Protein AF-A0A8J7ACT2-F1 (afdb_monomer)

Sequence (99 aa):
MAIDGETQEQTFEPHSQLAAEFTYFSNCILQGEDLKPSGVEGLNDIRIIQALHQSVQQIKPIALDQMDHSRHPGPELITVQPPSPKTPKPVHAASPGDS

Radius of gyration: 21.61 Å; Cα contacts (8 Å, |Δi|>4): 49; chains: 1; bounding box: 41×40×62 Å

Secondary structure (DSSP, 8-state):
-EETTEE---------HHHHHHHHHHHHHHHTPPPSS-HHHHHHHHHHHHHHHHHHHHTS--PPPPP----PPPGGG-----SSPPPPPPSSPPPTT--

pLDDT: mean 81.83, std 12.84, range [45.0, 98.5]

Structure (mmCIF, N/CA/C/O backbone):
data_AF-A0A8J7ACT2-F1
#
_entry.id   AF-A0A8J7ACT2-F1
#
loop_
_atom_site.group_PDB
_atom_site.id
_atom_site.type_symbol
_atom_site.label_atom_id
_atom_site.label_alt_id
_atom_site.label_comp_id
_atom_site.label_asym_id
_atom_site.label_entity_id
_atom_site.label_seq_id
_atom_site.pdbx_PDB_ins_code
_atom_site.Cartn_x
_atom_site.Cartn_y
_atom_site.Cartn_z
_atom_site.occupancy
_atom_site.B_iso_or_equiv
_atom_site.auth_seq_id
_atom_site.auth_comp_id
_atom_site.auth_asym_id
_atom_site.auth_atom_id
_atom_site.pdbx_PDB_model_num
ATOM 1 N N . MET A 1 1 ? 11.349 10.732 17.113 1.00 45.00 1 MET A N 1
ATOM 2 C CA . MET A 1 1 ? 10.690 10.002 18.225 1.00 45.00 1 MET A CA 1
ATOM 3 C C . MET A 1 1 ? 11.476 10.331 19.483 1.00 45.00 1 MET A C 1
ATOM 5 O O . MET A 1 1 ? 12.690 10.200 19.435 1.00 45.00 1 MET A O 1
ATOM 9 N N . ALA A 1 2 ? 10.842 10.842 20.542 1.00 54.03 2 ALA A N 1
ATOM 10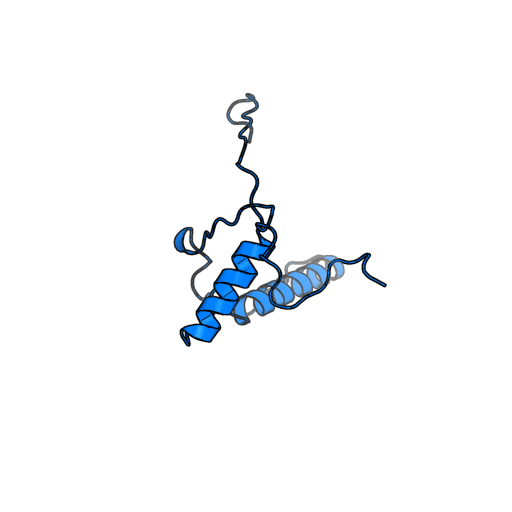 C CA . ALA A 1 2 ? 11.558 11.140 21.781 1.00 54.03 2 ALA A CA 1
ATOM 11 C C . ALA A 1 2 ? 11.661 9.864 22.621 1.00 54.03 2 ALA A C 1
ATOM 13 O O . ALA A 1 2 ? 10.645 9.303 23.030 1.00 54.03 2 ALA A O 1
ATOM 14 N N . ILE A 1 3 ? 12.884 9.398 22.842 1.00 58.44 3 ILE A N 1
ATOM 15 C CA . ILE A 1 3 ? 13.211 8.426 23.883 1.00 58.44 3 ILE A CA 1
ATOM 16 C C . ILE A 1 3 ? 13.880 9.213 25.009 1.00 58.44 3 ILE A C 1
ATOM 18 O O . ILE A 1 3 ? 14.833 9.940 24.760 1.00 58.44 3 ILE A O 1
ATOM 22 N N . ASP A 1 4 ? 13.334 9.112 26.220 1.00 66.56 4 ASP A N 1
ATOM 23 C CA . ASP A 1 4 ? 13.858 9.760 27.436 1.00 66.56 4 ASP A CA 1
ATOM 24 C C . ASP A 1 4 ? 13.846 11.308 27.457 1.00 66.56 4 ASP A C 1
ATOM 26 O O . ASP A 1 4 ? 14.630 11.947 28.147 1.00 66.56 4 ASP A O 1
ATOM 30 N N . GLY A 1 5 ? 12.937 11.941 26.705 1.00 72.00 5 GLY A N 1
ATOM 31 C CA . GLY A 1 5 ? 12.787 13.408 26.688 1.00 72.00 5 GLY A CA 1
ATOM 32 C C . GLY A 1 5 ? 13.747 14.148 25.749 1.00 72.00 5 GLY A C 1
ATOM 33 O O . GLY A 1 5 ? 13.591 15.351 25.548 1.00 72.00 5 GLY A O 1
ATOM 34 N N . GLU A 1 6 ? 14.669 13.433 25.105 1.00 73.75 6 GLU A N 1
ATOM 35 C CA . GLU A 1 6 ? 15.577 13.965 24.089 1.00 73.75 6 GLU A CA 1
ATOM 36 C C . GLU A 1 6 ? 14.947 13.866 22.690 1.00 73.75 6 GLU A C 1
ATOM 38 O O . GLU A 1 6 ? 14.393 12.832 22.294 1.00 73.75 6 GLU A O 1
ATOM 43 N N . THR A 1 7 ? 15.020 14.951 21.913 1.00 79.81 7 THR A N 1
ATOM 44 C CA . THR A 1 7 ? 14.525 14.963 20.529 1.00 79.81 7 THR A CA 1
ATOM 45 C C . THR A 1 7 ? 15.577 14.348 19.616 1.00 79.81 7 THR A C 1
ATOM 47 O O . THR A 1 7 ? 16.626 14.940 19.386 1.00 79.81 7 THR A O 1
ATOM 50 N N . GLN A 1 8 ? 15.292 13.166 19.065 1.00 79.00 8 GLN A N 1
ATOM 51 C CA . GLN A 1 8 ? 16.078 12.620 17.961 1.00 79.00 8 GLN A CA 1
ATOM 52 C C . GLN A 1 8 ? 15.53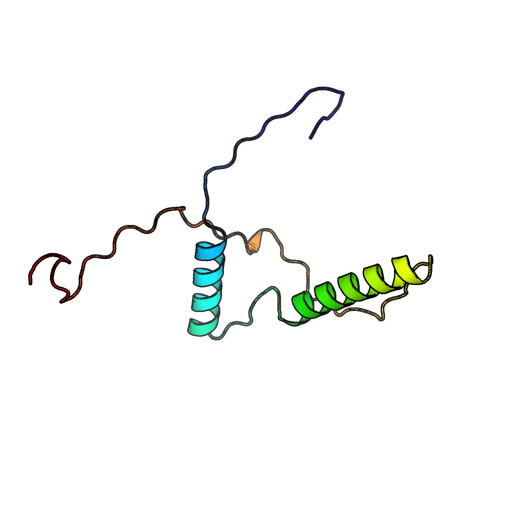9 13.116 16.623 1.00 79.00 8 GLN A C 1
ATOM 54 O O . GLN A 1 8 ? 14.396 12.814 16.256 1.00 79.00 8 GLN A O 1
ATOM 59 N N . GLU A 1 9 ? 16.391 13.832 15.897 1.00 82.69 9 GLU A N 1
ATOM 60 C CA . GLU A 1 9 ? 16.204 14.160 14.490 1.00 82.69 9 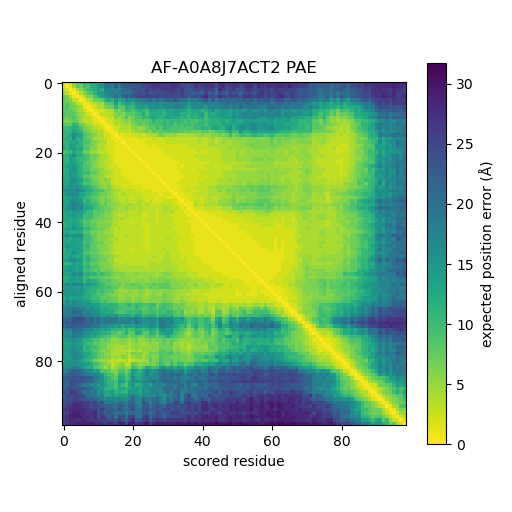GLU A CA 1
ATOM 61 C C . GLU A 1 9 ? 16.948 13.143 13.621 1.00 82.69 9 GLU A C 1
ATOM 63 O O . GLU A 1 9 ? 18.102 12.798 13.878 1.00 82.69 9 GLU A O 1
ATOM 68 N N . GLN A 1 10 ? 16.271 12.656 12.585 1.00 83.31 10 GLN A N 1
ATOM 69 C CA . GLN A 1 10 ? 16.851 11.789 11.570 1.00 83.31 10 GLN A CA 1
ATOM 70 C C . GLN A 1 10 ? 16.492 12.352 10.201 1.00 83.31 10 GLN A C 1
ATOM 72 O O . GLN A 1 10 ? 15.320 12.595 9.912 1.00 83.31 10 GLN A O 1
ATOM 77 N N . THR A 1 11 ? 17.506 12.543 9.364 1.00 79.62 11 THR A N 1
ATOM 78 C CA . THR A 1 11 ? 17.342 13.011 7.987 1.00 79.62 11 THR A CA 1
ATOM 79 C C . THR A 1 11 ? 17.420 11.823 7.040 1.00 79.62 11 THR A C 1
ATOM 81 O O . THR A 1 11 ? 18.276 10.952 7.200 1.00 79.62 11 THR A O 1
ATOM 84 N N . PHE A 1 12 ? 16.534 11.797 6.049 1.00 78.75 12 PHE A N 1
ATOM 85 C CA . PHE A 1 12 ? 16.516 10.795 4.989 1.00 78.75 12 PHE A CA 1
ATOM 86 C C . PHE A 1 12 ? 16.836 11.457 3.653 1.00 78.75 12 PHE A C 1
ATOM 88 O O . PHE A 1 12 ? 16.436 12.598 3.410 1.00 78.75 12 PHE A O 1
ATOM 95 N N . GLU A 1 13 ? 17.543 10.735 2.788 1.00 79.44 13 GLU A N 1
ATOM 96 C CA . GLU A 1 13 ? 17.796 11.195 1.425 1.00 79.44 13 GLU A CA 1
ATOM 97 C C . GLU A 1 13 ? 16.474 11.361 0.660 1.00 7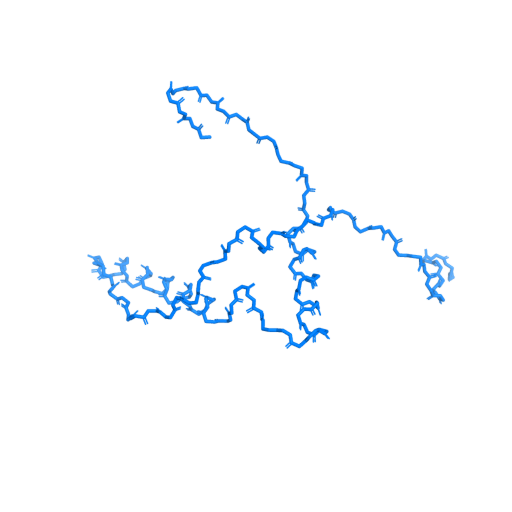9.44 13 GLU A C 1
ATOM 99 O O . GLU A 1 13 ? 15.571 10.527 0.796 1.00 79.44 13 GLU A O 1
ATOM 104 N N . PRO A 1 14 ? 16.336 12.410 -0.168 1.00 78.56 14 PRO A N 1
ATOM 105 C CA . PRO A 1 14 ? 15.121 12.629 -0.931 1.00 78.56 14 PRO A CA 1
ATOM 106 C C . PRO A 1 14 ? 14.931 11.506 -1.958 1.00 78.56 14 PRO A C 1
ATOM 108 O O . PRO A 1 14 ? 15.803 11.240 -2.784 1.00 78.56 14 PRO A O 1
ATOM 111 N N . HIS A 1 15 ? 13.761 10.873 -1.929 1.00 82.25 15 HIS A N 1
ATOM 112 C CA . HIS A 1 15 ? 13.384 9.778 -2.821 1.00 82.25 15 HIS A CA 1
ATOM 113 C C . HIS A 1 15 ? 11.992 10.011 -3.423 1.00 82.25 15 HIS A C 1
ATOM 115 O O . HIS A 1 15 ? 11.092 10.540 -2.767 1.00 82.25 15 HIS A O 1
ATOM 121 N N . SER A 1 16 ? 11.779 9.579 -4.666 1.00 85.69 16 SER A N 1
ATOM 122 C CA . SER A 1 16 ? 10.453 9.579 -5.290 1.00 85.69 16 SER A CA 1
ATOM 123 C C . SER A 1 16 ? 9.751 8.248 -5.047 1.00 85.69 16 SER A C 1
ATOM 125 O O . SER A 1 16 ? 10.065 7.246 -5.688 1.00 85.69 16 SER A O 1
ATOM 127 N N . GLN A 1 17 ? 8.771 8.254 -4.142 1.00 83.69 17 GLN A N 1
ATOM 128 C CA . GLN A 1 17 ? 7.937 7.079 -3.873 1.00 83.69 17 GLN A CA 1
ATOM 129 C C . GLN A 1 17 ? 7.129 6.686 -5.118 1.00 83.69 17 GLN A C 1
ATOM 131 O O . GLN A 1 17 ? 7.130 5.528 -5.505 1.00 83.69 17 GLN A O 1
ATOM 136 N N . LEU A 1 18 ? 6.540 7.653 -5.832 1.00 87.75 18 LEU A N 1
ATOM 137 C CA . LEU A 1 18 ? 5.758 7.363 -7.041 1.00 87.75 18 LEU A CA 1
ATOM 138 C C . LEU A 1 18 ? 6.605 6.773 -8.174 1.00 87.75 18 LEU A C 1
ATOM 140 O O . LEU A 1 18 ? 6.175 5.834 -8.836 1.00 87.75 18 LEU A O 1
ATOM 144 N N . ALA A 1 19 ? 7.814 7.297 -8.407 1.00 87.38 19 ALA A N 1
ATOM 145 C CA . ALA A 1 19 ? 8.685 6.746 -9.445 1.00 87.38 19 ALA A CA 1
ATOM 146 C C . ALA A 1 19 ? 9.142 5.322 -9.100 1.00 87.38 19 ALA A C 1
ATOM 148 O O . ALA A 1 19 ? 9.246 4.482 -9.997 1.00 87.38 19 ALA A O 1
ATOM 149 N N . ALA A 1 20 ? 9.404 5.049 -7.817 1.00 87.25 20 ALA A N 1
ATOM 150 C CA . ALA A 1 20 ? 9.723 3.712 -7.330 1.00 87.25 20 ALA A CA 1
ATOM 151 C C . ALA A 1 20 ? 8.560 2.741 -7.580 1.00 87.25 20 ALA A C 1
ATOM 153 O O . ALA A 1 20 ? 8.769 1.721 -8.237 1.00 87.25 20 ALA A O 1
ATOM 154 N N . GLU A 1 21 ? 7.342 3.115 -7.182 1.00 88.38 21 GLU A N 1
ATOM 155 C CA . GLU A 1 21 ? 6.129 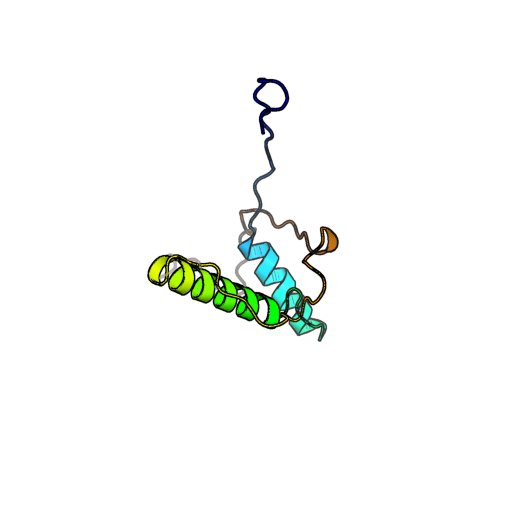2.313 -7.389 1.00 88.38 21 GLU A CA 1
ATOM 156 C C . GLU A 1 21 ? 5.847 2.055 -8.875 1.00 88.38 21 GLU A C 1
ATOM 158 O O . GLU A 1 21 ? 5.617 0.917 -9.277 1.00 88.38 21 GLU A O 1
ATOM 163 N N . PHE A 1 22 ? 5.937 3.073 -9.739 1.00 90.44 22 PHE A N 1
ATOM 164 C CA . PHE A 1 22 ? 5.706 2.888 -11.177 1.00 90.44 22 PHE A CA 1
ATOM 165 C C . PHE A 1 22 ? 6.750 1.992 -11.837 1.00 90.44 22 PHE A C 1
ATOM 167 O O . PHE A 1 22 ? 6.413 1.206 -12.725 1.00 90.44 22 PHE A O 1
ATOM 174 N N . THR A 1 23 ? 8.010 2.097 -11.413 1.00 90.12 23 THR A N 1
ATOM 175 C CA . THR A 1 23 ? 9.081 1.232 -11.920 1.00 90.12 23 THR A CA 1
ATOM 176 C C . THR A 1 23 ? 8.836 -0.213 -11.503 1.00 90.12 23 THR A C 1
ATOM 178 O O . THR A 1 23 ? 8.873 -1.104 -12.349 1.00 90.12 23 THR A O 1
ATOM 181 N N . TYR A 1 24 ? 8.548 -0.439 -10.219 1.00 88.81 24 TYR A N 1
ATOM 182 C CA . TYR A 1 24 ? 8.241 -1.762 -9.684 1.00 88.81 24 TYR A CA 1
ATOM 183 C C . TYR A 1 24 ? 7.033 -2.383 -10.394 1.00 88.81 24 TYR A C 1
ATOM 185 O O . TYR A 1 24 ? 7.141 -3.472 -10.954 1.00 88.81 24 TYR A O 1
ATOM 193 N N . PHE A 1 25 ? 5.933 -1.635 -10.496 1.00 91.00 25 PHE A N 1
ATOM 194 C CA . PHE A 1 25 ? 4.723 -2.068 -11.189 1.00 91.00 25 PHE A CA 1
ATOM 195 C C . PHE A 1 25 ? 4.984 -2.453 -12.647 1.00 91.00 25 PHE A C 1
ATOM 197 O O . PHE A 1 25 ? 4.549 -3.508 -13.111 1.00 91.00 25 PHE A O 1
ATOM 204 N N . SER A 1 26 ? 5.742 -1.623 -13.366 1.00 94.00 26 SER A N 1
ATOM 205 C CA . SER A 1 26 ? 6.094 -1.892 -14.761 1.00 94.00 26 SER A CA 1
ATOM 206 C C . SER A 1 26 ? 6.953 -3.152 -14.897 1.00 94.00 26 SER A C 1
ATOM 208 O O . SER A 1 26 ? 6.737 -3.944 -15.812 1.00 94.00 26 SER A O 1
ATOM 210 N N . ASN A 1 27 ? 7.898 -3.373 -13.979 1.00 92.88 27 ASN A N 1
ATOM 211 C CA . ASN A 1 27 ? 8.740 -4.568 -13.975 1.00 92.88 27 ASN A CA 1
ATOM 212 C C . ASN A 1 27 ? 7.928 -5.841 -13.719 1.00 92.88 27 ASN A C 1
ATOM 214 O O . ASN A 1 27 ? 8.131 -6.816 -14.438 1.00 92.88 27 ASN A O 1
ATOM 218 N N . CYS A 1 28 ? 6.979 -5.824 -12.776 1.00 92.56 28 CYS A N 1
ATOM 219 C CA . CYS A 1 28 ? 6.087 -6.962 -12.539 1.00 92.56 28 CYS A CA 1
ATOM 220 C C . CYS A 1 28 ? 5.300 -7.330 -13.803 1.00 92.56 28 CYS A C 1
ATOM 222 O O . CYS A 1 28 ? 5.245 -8.502 -14.167 1.00 92.56 28 CYS A O 1
ATOM 224 N N . ILE A 1 29 ? 4.782 -6.339 -14.543 1.00 94.44 29 ILE A N 1
ATOM 225 C CA . ILE A 1 29 ? 4.112 -6.582 -15.834 1.00 94.44 29 ILE A CA 1
ATOM 226 C C . ILE A 1 29 ? 5.065 -7.240 -16.838 1.00 94.44 29 ILE A C 1
ATOM 228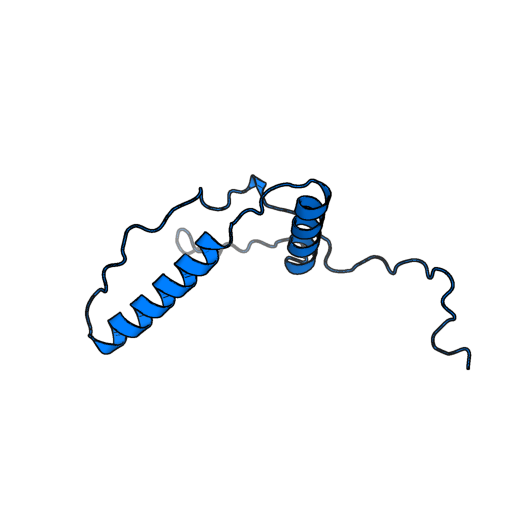 O O . ILE A 1 29 ? 4.697 -8.218 -17.486 1.00 94.44 29 ILE A O 1
ATOM 232 N N . LEU A 1 30 ? 6.281 -6.707 -16.982 1.00 96.62 30 LEU A N 1
ATOM 233 C CA . LEU A 1 30 ? 7.262 -7.211 -17.948 1.00 96.62 30 LEU A CA 1
ATOM 234 C C . LEU A 1 30 ? 7.741 -8.630 -17.622 1.00 96.62 30 LEU A C 1
ATOM 236 O O . LEU A 1 30 ? 8.038 -9.396 -18.536 1.00 96.62 30 LEU A O 1
ATOM 240 N N . GLN A 1 31 ? 7.831 -8.969 -16.337 1.00 95.38 31 GLN A N 1
ATOM 241 C CA . GLN A 1 31 ? 8.302 -10.268 -15.857 1.00 95.38 31 GLN A CA 1
ATOM 242 C C . GLN A 1 31 ? 7.164 -11.278 -15.653 1.00 95.38 31 GLN A C 1
ATOM 244 O O . GLN A 1 31 ? 7.433 -12.458 -15.438 1.00 95.38 31 GLN A O 1
ATOM 249 N N . GLY A 1 32 ? 5.904 -10.844 -15.770 1.00 94.88 32 GLY A N 1
ATOM 250 C CA . GLY A 1 32 ? 4.738 -11.684 -15.498 1.00 94.88 32 GLY A CA 1
ATOM 251 C C . GLY A 1 32 ? 4.635 -12.085 -14.025 1.00 94.88 32 GLY A C 1
ATOM 252 O O . GLY A 1 32 ? 4.172 -13.182 -13.723 1.00 94.88 32 GLY A O 1
ATOM 253 N N . GLU A 1 33 ? 5.109 -11.226 -13.123 1.00 91.81 33 GLU A N 1
ATOM 254 C CA . GLU A 1 33 ? 5.080 -11.448 -11.679 1.00 91.81 33 GLU A CA 1
ATOM 255 C C . GLU A 1 33 ? 3.845 -10.804 -11.041 1.00 91.81 33 GLU A C 1
ATOM 257 O O . GLU A 1 33 ? 3.382 -9.742 -11.465 1.00 91.81 33 GLU A O 1
ATOM 262 N N . ASP A 1 34 ? 3.339 -11.425 -9.974 1.00 88.94 34 ASP A N 1
ATOM 263 C CA . ASP A 1 34 ? 2.258 -10.855 -9.176 1.00 88.94 34 ASP A CA 1
ATOM 264 C C . ASP A 1 34 ? 2.732 -9.628 -8.389 1.00 88.94 34 ASP A C 1
ATOM 266 O O . ASP A 1 34 ? 3.776 -9.640 -7.728 1.00 88.94 34 ASP A O 1
ATOM 270 N N . LEU A 1 35 ? 1.902 -8.586 -8.395 1.00 87.00 35 LEU A N 1
ATOM 271 C CA . LEU A 1 35 ? 2.120 -7.380 -7.606 1.00 87.00 35 LEU A CA 1
ATOM 272 C C . LEU A 1 35 ? 2.003 -7.649 -6.109 1.00 87.00 35 LEU A C 1
ATOM 274 O O . LEU A 1 35 ? 1.065 -8.306 -5.642 1.00 87.00 35 LEU A O 1
ATOM 278 N N . LYS A 1 36 ? 2.930 -7.061 -5.352 1.00 86.19 36 LYS A N 1
ATOM 279 C CA . LYS A 1 36 ? 2.874 -7.005 -3.893 1.00 86.19 36 LYS A CA 1
ATOM 280 C C . LYS A 1 36 ? 2.997 -5.553 -3.415 1.00 86.19 36 LYS A C 1
ATOM 282 O O . LYS A 1 36 ? 3.956 -4.894 -3.800 1.00 86.19 36 LYS A O 1
ATOM 287 N N . PRO A 1 37 ? 2.091 -5.071 -2.548 1.00 84.12 37 PRO A N 1
ATOM 288 C CA . PRO A 1 37 ? 0.882 -5.753 -2.083 1.00 84.12 37 PRO A CA 1
ATOM 289 C C . PRO A 1 37 ? -0.125 -6.001 -3.219 1.00 84.12 37 PRO A C 1
ATOM 291 O O . PRO A 1 37 ? -0.120 -5.322 -4.244 1.00 84.12 37 PRO A O 1
ATOM 294 N N . SER A 1 38 ? -0.976 -7.013 -3.040 1.00 86.31 38 SER A N 1
ATOM 295 C CA . SER A 1 38 ? -2.028 -7.330 -4.009 1.00 86.31 38 SER A CA 1
ATOM 296 C C . SER A 1 38 ? -3.219 -6.374 -3.864 1.00 86.31 38 SER A C 1
ATOM 298 O O . SER A 1 38 ? -3.353 -5.665 -2.865 1.00 86.31 38 SER A O 1
ATOM 300 N N . GLY A 1 39 ? -4.154 -6.409 -4.817 1.00 86.94 39 GLY A N 1
ATOM 301 C CA . GLY A 1 39 ? -5.400 -5.638 -4.717 1.00 86.94 39 GLY A CA 1
ATOM 302 C C . GLY A 1 39 ? -6.274 -5.996 -3.504 1.00 86.94 39 GLY A C 1
ATOM 303 O O . GLY A 1 39 ? -7.110 -5.189 -3.100 1.00 86.94 39 GLY A O 1
ATOM 304 N N . VAL A 1 40 ? -6.074 -7.173 -2.897 1.00 89.31 40 VAL A N 1
ATOM 305 C CA . VAL A 1 40 ? -6.784 -7.585 -1.676 1.00 89.31 40 VAL A CA 1
ATOM 306 C C . VAL A 1 40 ? -6.393 -6.709 -0.484 1.00 89.31 40 VAL A C 1
ATOM 308 O O . VAL A 1 40 ? -7.265 -6.363 0.309 1.00 89.31 40 VAL A O 1
ATOM 311 N N . GLU A 1 41 ? -5.132 -6.275 -0.395 1.00 87.25 41 GLU A N 1
ATOM 312 C CA . GLU A 1 41 ? -4.679 -5.363 0.667 1.00 87.25 41 GLU A CA 1
ATOM 313 C C . GLU A 1 41 ? -5.420 -4.024 0.578 1.00 87.25 41 GLU A C 1
ATOM 315 O O . GLU A 1 41 ? -6.033 -3.584 1.548 1.00 87.25 41 GLU A O 1
ATOM 320 N N . GLY A 1 42 ? -5.494 -3.442 -0.624 1.00 87.81 42 GLY A N 1
ATOM 321 C CA . GLY A 1 42 ? -6.245 -2.203 -0.838 1.00 87.81 42 GLY A CA 1
ATOM 322 C C . GLY A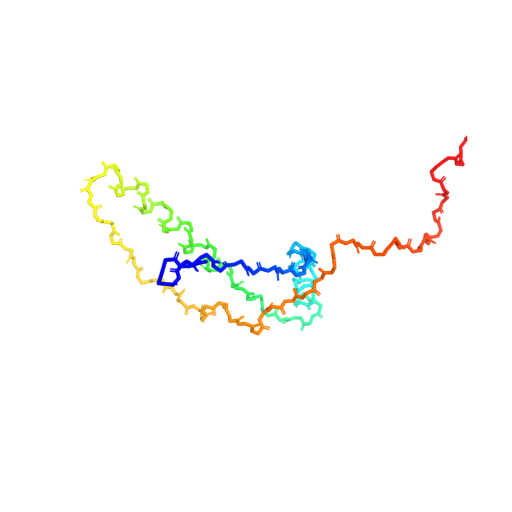 1 42 ? -7.739 -2.349 -0.524 1.00 87.81 42 GLY A C 1
ATOM 323 O O . GLY A 1 42 ? -8.359 -1.429 0.005 1.00 87.81 42 GLY A O 1
ATOM 324 N N . LEU A 1 43 ? -8.341 -3.514 -0.792 1.00 91.31 43 LEU A N 1
ATOM 325 C CA . LEU A 1 43 ? -9.723 -3.786 -0.391 1.00 91.31 43 LEU A CA 1
ATOM 326 C C . LEU A 1 43 ? -9.872 -3.858 1.137 1.00 91.31 43 LEU A C 1
ATOM 328 O O . LEU A 1 43 ? -10.853 -3.341 1.675 1.00 91.31 43 LEU A O 1
ATOM 332 N N . ASN A 1 44 ? -8.919 -4.477 1.836 1.00 90.44 44 ASN A N 1
ATOM 333 C CA . ASN A 1 44 ? -8.910 -4.542 3.296 1.00 90.44 44 ASN A CA 1
ATOM 334 C C . ASN A 1 44 ? -8.826 -3.136 3.913 1.00 90.44 44 ASN A C 1
ATOM 336 O O . ASN A 1 44 ? -9.606 -2.839 4.821 1.00 90.44 44 ASN A O 1
ATOM 340 N N . ASP A 1 45 ? -7.997 -2.242 3.364 1.00 91.06 45 ASP A N 1
ATOM 341 C CA . ASP A 1 45 ? -7.922 -0.839 3.798 1.00 91.06 45 ASP A CA 1
ATOM 342 C C . ASP A 1 45 ? -9.286 -0.143 3.704 1.00 91.06 45 ASP A C 1
ATOM 344 O O . ASP A 1 45 ? -9.739 0.506 4.653 1.00 91.06 45 ASP A O 1
ATOM 348 N N . ILE A 1 46 ? -10.004 -0.333 2.591 1.00 94.81 46 ILE A N 1
ATOM 349 C CA . ILE A 1 46 ? -11.349 0.231 2.418 1.00 94.81 46 ILE A CA 1
ATOM 350 C C . ILE A 1 46 ? -12.342 -0.359 3.428 1.00 94.81 46 ILE A C 1
ATOM 352 O O . ILE A 1 46 ? -13.142 0.390 3.996 1.00 94.81 46 ILE A O 1
ATOM 356 N N . ARG A 1 47 ? -12.290 -1.670 3.704 1.00 94.69 47 ARG A N 1
ATOM 357 C CA . ARG A 1 47 ? -13.154 -2.313 4.715 1.00 94.69 47 ARG A CA 1
ATOM 358 C C . ARG A 1 47 ? -12.898 -1.740 6.110 1.00 94.69 47 ARG A C 1
ATOM 360 O O . ARG A 1 47 ? -13.855 -1.470 6.838 1.00 94.69 47 ARG A O 1
ATOM 367 N N . ILE A 1 48 ? -11.636 -1.495 6.464 1.00 94.88 48 ILE A N 1
ATOM 368 C CA . ILE A 1 48 ? -11.251 -0.864 7.734 1.00 94.88 48 ILE A CA 1
ATOM 369 C C . ILE A 1 48 ? -11.794 0.565 7.809 1.00 94.88 48 ILE A C 1
ATOM 371 O O . ILE A 1 48 ? -12.446 0.917 8.793 1.00 94.88 48 ILE A O 1
ATOM 375 N N . ILE A 1 49 ? -11.594 1.376 6.765 1.00 97.31 49 ILE A N 1
ATOM 376 C CA . ILE A 1 49 ? -12.112 2.752 6.704 1.00 97.31 49 ILE A CA 1
ATOM 377 C C . ILE A 1 49 ? -13.634 2.755 6.900 1.00 97.31 49 ILE A C 1
ATOM 379 O O . ILE A 1 49 ? -14.157 3.493 7.737 1.00 97.31 49 ILE A O 1
ATOM 383 N N . GLN A 1 50 ? -14.358 1.885 6.196 1.00 97.62 50 GLN A N 1
ATOM 384 C CA . GLN A 1 50 ? -15.812 1.762 6.329 1.00 97.62 50 GLN A CA 1
ATOM 385 C C . GLN A 1 50 ? -16.245 1.359 7.746 1.00 97.62 50 GLN A C 1
ATOM 387 O O . GLN A 1 50 ? -17.191 1.942 8.284 1.00 97.62 50 GLN A O 1
ATOM 392 N N . ALA A 1 51 ? -15.547 0.417 8.382 1.00 97.31 51 ALA A N 1
ATOM 393 C CA . ALA A 1 51 ? -15.825 0.014 9.759 1.00 97.31 51 ALA A CA 1
ATOM 394 C C . ALA A 1 51 ? -15.563 1.141 10.769 1.00 97.31 51 ALA A C 1
ATOM 396 O O . ALA A 1 51 ? -16.332 1.294 11.718 1.00 97.31 51 ALA A O 1
ATOM 397 N N . LEU A 1 52 ? -14.545 1.981 10.553 1.00 98.25 52 LEU A N 1
ATOM 398 C CA . LEU A 1 52 ? -14.312 3.175 11.373 1.00 98.25 52 LEU A CA 1
ATOM 399 C C . LEU A 1 52 ? -15.471 4.170 11.255 1.00 98.25 52 LEU A C 1
ATOM 401 O O . LEU A 1 52 ? -15.977 4.642 12.274 1.00 98.25 52 LEU A O 1
ATOM 405 N N . HIS A 1 53 ? -15.951 4.432 10.036 1.00 98.38 53 HIS A N 1
ATOM 406 C CA . HIS A 1 53 ? -17.129 5.279 9.825 1.00 98.38 53 HIS A CA 1
ATOM 407 C C . HIS A 1 53 ? -18.363 4.737 10.563 1.00 98.38 53 HIS A C 1
ATOM 409 O O . HIS A 1 53 ? -19.051 5.487 11.258 1.00 98.38 53 HIS A O 1
ATOM 415 N N . GLN A 1 54 ? -18.622 3.432 10.466 1.00 98.06 54 GLN A N 1
ATOM 416 C CA . GLN A 1 54 ? -19.731 2.780 11.167 1.00 98.06 54 GLN A CA 1
ATOM 417 C C . GLN A 1 54 ? -19.562 2.805 12.694 1.00 98.06 54 GLN A C 1
ATOM 419 O O . GLN A 1 54 ? -20.536 3.016 13.415 1.00 98.06 54 GLN A O 1
ATOM 424 N N . SER A 1 55 ? -18.335 2.629 13.187 1.00 98.50 55 SER A N 1
ATOM 425 C CA . SER A 1 55 ? -17.999 2.656 14.614 1.00 98.50 55 SER A CA 1
ATOM 426 C C . SER A 1 55 ? -18.318 4.010 15.240 1.00 98.50 55 SER A C 1
ATOM 428 O O . SER A 1 55 ? -18.979 4.069 16.276 1.00 98.50 55 SER A O 1
ATOM 430 N N . VAL A 1 56 ? -17.942 5.107 14.572 1.00 98.25 56 VAL A N 1
ATOM 431 C CA . VAL A 1 56 ? -18.247 6.475 15.026 1.00 98.25 56 VAL A CA 1
ATOM 432 C C . VAL A 1 56 ? -19.756 6.715 15.085 1.00 98.25 56 VAL A C 1
ATOM 434 O O . VAL A 1 56 ? -20.246 7.297 16.049 1.00 98.25 56 VAL A O 1
ATOM 437 N N . GLN A 1 57 ? -20.506 6.239 14.088 1.00 97.88 57 GLN A N 1
ATOM 438 C CA . GLN A 1 57 ? -21.964 6.397 14.050 1.00 97.88 57 GLN A CA 1
ATOM 439 C C . GLN A 1 57 ? -22.679 5.598 15.145 1.00 97.88 57 GLN A C 1
ATOM 441 O O . GLN A 1 57 ? -23.677 6.060 15.693 1.00 97.88 57 GLN A O 1
ATOM 446 N N . GLN A 1 58 ? -22.193 4.394 15.449 1.00 97.44 58 GLN A N 1
ATOM 447 C CA . GLN A 1 58 ? -22.839 3.476 16.391 1.00 97.44 58 GLN A CA 1
ATOM 448 C C . GLN A 1 58 ? -22.268 3.564 17.813 1.00 97.44 58 GLN A C 1
ATOM 450 O O . GLN A 1 58 ? -22.813 2.935 18.719 1.00 97.44 58 GLN A O 1
ATOM 455 N N . ILE A 1 59 ? -21.177 4.314 18.003 1.00 97.56 59 ILE A N 1
ATOM 456 C CA . ILE A 1 59 ? -20.426 4.455 19.259 1.00 97.56 59 ILE A CA 1
ATOM 457 C C . ILE A 1 59 ? -20.068 3.072 19.835 1.00 97.56 59 ILE A C 1
ATOM 459 O O . ILE A 1 59 ? -20.242 2.780 21.017 1.00 97.56 59 ILE A O 1
ATOM 463 N N . LYS A 1 60 ? -19.597 2.169 18.970 1.00 97.69 60 LYS A N 1
ATOM 464 C CA . LYS A 1 60 ? -19.144 0.832 19.372 1.00 97.69 60 LYS A CA 1
ATOM 465 C C . LYS A 1 60 ? -18.161 0.244 18.358 1.00 97.69 60 LYS A C 1
ATOM 467 O O . LYS A 1 60 ? -18.259 0.569 17.177 1.00 97.69 60 LYS A O 1
ATOM 472 N N . PRO A 1 61 ? -17.279 -0.677 18.781 1.00 97.25 61 PRO A N 1
ATOM 473 C CA . PRO A 1 61 ? -16.424 -1.413 17.859 1.00 97.25 61 PRO A CA 1
ATOM 474 C C . PRO A 1 61 ? -17.238 -2.166 16.800 1.00 97.25 61 PRO A C 1
ATOM 476 O O . PRO A 1 61 ? -18.264 -2.777 17.110 1.00 97.25 61 PRO A O 1
ATOM 479 N N . ILE A 1 62 ? -16.749 -2.149 15.561 1.00 97.81 62 ILE A N 1
ATOM 480 C CA . ILE A 1 62 ? -17.301 -2.920 14.445 1.00 97.81 62 ILE A CA 1
ATOM 481 C C . ILE A 1 62 ? -16.359 -4.086 14.174 1.00 97.81 62 ILE A C 1
ATOM 483 O O . ILE A 1 62 ? -15.176 -3.882 13.907 1.00 97.81 62 ILE A O 1
ATOM 487 N N . ALA A 1 63 ? -16.879 -5.307 14.286 1.00 95.12 63 ALA A N 1
ATOM 488 C CA . ALA A 1 63 ? -16.125 -6.504 13.952 1.00 95.12 63 ALA A CA 1
ATOM 489 C C . ALA A 1 63 ? -15.972 -6.607 12.430 1.00 95.12 63 ALA A C 1
ATOM 491 O O . ALA A 1 63 ? -16.939 -6.413 11.694 1.00 95.12 63 ALA A O 1
ATOM 492 N N . LEU A 1 64 ? -14.762 -6.924 11.979 1.00 92.00 64 LEU A N 1
ATOM 493 C CA . LEU A 1 64 ? -14.478 -7.265 10.591 1.00 92.00 64 LEU A CA 1
ATOM 494 C C . LEU A 1 64 ? -14.394 -8.785 10.461 1.00 92.00 64 LEU A C 1
ATOM 496 O O . LEU A 1 64 ? -13.882 -9.456 11.361 1.00 92.00 64 LEU A O 1
ATOM 500 N N . ASP A 1 65 ? -14.874 -9.317 9.337 1.00 87.69 65 ASP A N 1
ATOM 501 C CA . ASP A 1 65 ? -14.598 -10.707 8.974 1.00 87.69 65 ASP A CA 1
ATOM 502 C C . ASP A 1 65 ? -13.087 -10.927 8.841 1.00 87.69 65 ASP A C 1
ATOM 504 O O . ASP A 1 65 ? -12.324 -9.974 8.657 1.00 87.69 65 ASP A O 1
ATOM 508 N N . GLN A 1 66 ? -12.658 -12.191 8.883 1.00 85.25 66 GLN A N 1
ATOM 509 C CA . GLN A 1 66 ? -11.261 -12.530 8.625 1.00 85.25 66 GLN A CA 1
ATOM 510 C C . GLN A 1 66 ? -10.821 -11.939 7.282 1.00 85.25 66 GLN A C 1
ATOM 512 O O . GLN A 1 66 ? -11.377 -12.249 6.227 1.00 85.25 66 GLN A O 1
ATOM 517 N N . MET A 1 67 ? -9.846 -11.038 7.354 1.00 81.56 67 MET A N 1
ATOM 518 C CA . MET A 1 67 ? -9.204 -10.455 6.190 1.00 81.56 67 MET A CA 1
ATOM 519 C C . MET A 1 67 ? -8.104 -11.408 5.742 1.00 81.56 67 MET A C 1
ATOM 521 O O . MET A 1 67 ? -7.369 -11.951 6.568 1.00 81.56 67 MET A O 1
ATOM 525 N N . ASP A 1 68 ? -8.012 -11.641 4.436 1.00 73.88 68 ASP A N 1
ATOM 526 C CA . ASP A 1 68 ? -6.863 -12.350 3.897 1.00 73.88 68 ASP A CA 1
ATOM 527 C C . ASP A 1 68 ? -5.636 -11.456 4.078 1.00 73.88 68 ASP A C 1
ATOM 529 O O . ASP A 1 68 ? -5.549 -10.367 3.507 1.00 73.88 68 ASP A O 1
ATOM 533 N N . HIS A 1 69 ? -4.729 -11.901 4.939 1.00 64.31 69 HIS A N 1
ATOM 534 C CA . HIS A 1 69 ? -3.469 -11.237 5.212 1.00 64.31 69 HIS A CA 1
ATOM 535 C C . HIS A 1 69 ? -2.389 -11.906 4.370 1.00 64.31 69 HIS A C 1
ATOM 537 O O . HIS A 1 69 ? -1.543 -12.646 4.883 1.00 64.31 69 HIS A O 1
ATOM 543 N N . SER A 1 70 ? -2.393 -11.647 3.060 1.00 60.88 70 SER A N 1
ATOM 544 C CA . SER A 1 70 ? -1.187 -11.894 2.278 1.00 60.88 70 SER A CA 1
ATOM 545 C C . SER A 1 70 ? -0.069 -11.062 2.913 1.00 60.88 70 SER A C 1
ATOM 547 O O . SER A 1 70 ? -0.232 -9.857 3.069 1.00 60.88 70 SER A O 1
ATOM 549 N N . ARG A 1 71 ? 0.997 -11.734 3.370 1.00 62.19 71 ARG A N 1
ATOM 550 C CA . ARG A 1 71 ? 2.153 -11.204 4.119 1.00 62.19 71 ARG A CA 1
ATOM 551 C C . ARG A 1 71 ? 2.365 -9.694 3.925 1.00 62.19 71 ARG A C 1
ATOM 553 O O . ARG A 1 71 ? 2.594 -9.256 2.800 1.00 62.19 71 ARG A O 1
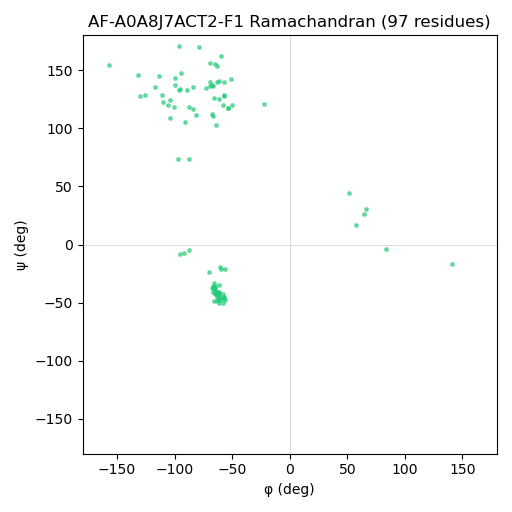ATOM 560 N N . HIS A 1 72 ? 2.322 -8.944 5.029 1.00 63.22 72 HIS A N 1
ATOM 561 C CA . HIS A 1 72 ? 2.501 -7.492 5.026 1.00 63.22 72 HIS A CA 1
ATOM 562 C C . HIS A 1 72 ? 3.779 -7.097 4.256 1.00 63.22 72 HIS A C 1
ATOM 564 O O . HIS A 1 72 ? 4.776 -7.827 4.365 1.00 63.22 72 HIS A O 1
ATOM 570 N N . PRO A 1 73 ? 3.769 -5.988 3.491 1.00 68.56 73 PRO A N 1
ATOM 571 C CA . PRO A 1 73 ? 4.938 -5.514 2.756 1.00 68.56 73 PRO A CA 1
ATOM 572 C C . PRO A 1 73 ? 6.168 -5.434 3.666 1.00 68.56 73 PRO A C 1
ATOM 574 O O . PRO A 1 73 ? 6.155 -4.744 4.686 1.00 68.56 73 PRO A O 1
ATOM 577 N N . GLY A 1 74 ? 7.217 -6.184 3.329 1.00 74.44 74 GLY A N 1
ATOM 578 C CA . GLY A 1 74 ? 8.471 -6.184 4.073 1.00 74.44 74 GLY A CA 1
ATOM 579 C C . GLY A 1 74 ? 9.516 -5.239 3.464 1.00 74.44 74 GLY A C 1
ATOM 580 O O . GLY A 1 74 ? 9.323 -4.734 2.353 1.00 74.44 74 GLY A O 1
ATOM 581 N N . PRO A 1 75 ? 10.647 -5.008 4.157 1.00 77.38 75 PRO A N 1
ATOM 582 C CA . PRO A 1 75 ? 11.733 -4.147 3.679 1.00 77.38 75 PRO A CA 1
ATOM 583 C C . PRO A 1 75 ? 12.290 -4.549 2.307 1.00 77.38 75 PRO A C 1
ATOM 585 O O . PRO A 1 75 ? 12.891 -3.727 1.622 1.00 77.38 75 PRO A O 1
ATOM 588 N N . GLU A 1 76 ? 12.081 -5.798 1.889 1.00 77.94 76 GLU A N 1
ATOM 589 C CA . GLU A 1 76 ? 12.451 -6.30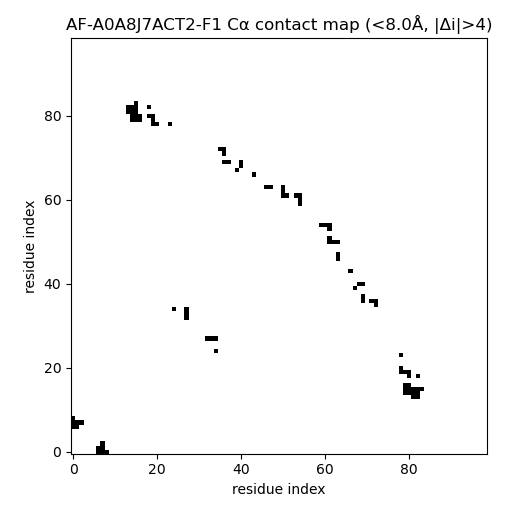8 0.569 1.00 77.94 76 GLU A CA 1
ATOM 590 C C . GLU A 1 76 ? 11.786 -5.571 -0.605 1.00 77.94 76 GLU A C 1
ATOM 592 O O . GLU A 1 76 ? 12.310 -5.629 -1.714 1.00 77.94 76 GLU A O 1
ATOM 597 N N . LEU A 1 77 ? 10.665 -4.875 -0.382 1.00 75.38 77 LEU A N 1
ATOM 598 C CA . LEU A 1 77 ? 9.972 -4.102 -1.421 1.00 75.38 77 LEU A CA 1
ATOM 599 C C . LEU A 1 77 ? 10.497 -2.663 -1.553 1.00 75.38 77 LEU A C 1
ATOM 601 O O . LEU A 1 77 ? 10.078 -1.933 -2.451 1.00 75.38 77 LEU A O 1
ATOM 605 N N . ILE A 1 78 ? 11.428 -2.237 -0.691 1.00 78.38 78 ILE A N 1
ATOM 606 C CA . ILE A 1 78 ? 11.969 -0.876 -0.730 1.00 78.38 78 ILE A CA 1
ATOM 607 C C . ILE A 1 78 ? 12.776 -0.682 -2.017 1.00 78.38 78 ILE A C 1
ATOM 609 O O . ILE A 1 78 ? 13.876 -1.207 -2.178 1.00 78.38 78 ILE A O 1
ATOM 613 N N . THR A 1 79 ? 12.242 0.148 -2.911 1.00 73.81 79 THR A N 1
ATOM 614 C CA . THR A 1 79 ? 12.928 0.607 -4.120 1.00 73.81 79 THR A CA 1
ATOM 615 C C . THR A 1 79 ? 13.248 2.091 -3.986 1.00 73.81 79 THR A C 1
ATOM 617 O O . THR A 1 79 ? 12.375 2.901 -3.683 1.00 73.81 79 THR A O 1
ATOM 620 N N . VAL A 1 80 ? 14.505 2.470 -4.228 1.00 78.56 80 VAL A N 1
ATOM 621 C CA . VAL A 1 80 ? 14.946 3.869 -4.159 1.00 78.56 80 VAL A CA 1
ATOM 622 C C . VAL A 1 80 ? 15.035 4.438 -5.570 1.00 78.56 80 VAL A C 1
ATOM 624 O O . VAL A 1 80 ? 15.831 3.974 -6.383 1.00 78.56 80 VAL A O 1
ATOM 627 N N . GLN A 1 81 ? 14.233 5.466 -5.850 1.00 79.75 81 GLN A N 1
ATOM 628 C CA . GLN A 1 81 ? 14.340 6.271 -7.067 1.00 79.75 81 GLN A CA 1
ATOM 629 C C . GLN A 1 81 ? 14.678 7.722 -6.708 1.00 79.75 81 GLN A C 1
ATOM 631 O O . GLN A 1 81 ? 14.061 8.275 -5.790 1.00 79.75 81 GLN A O 1
ATOM 636 N N . PRO A 1 82 ? 15.624 8.369 -7.415 1.00 77.31 82 PRO A N 1
ATOM 637 C CA . PRO A 1 82 ? 15.918 9.778 -7.200 1.00 77.31 82 PRO A CA 1
ATOM 638 C C . PRO A 1 82 ? 14.697 10.653 -7.549 1.00 77.31 82 PRO A C 1
ATOM 640 O O . PRO A 1 82 ? 13.874 10.276 -8.386 1.00 77.31 82 PRO A O 1
ATOM 643 N N . PRO A 1 83 ? 14.568 11.839 -6.933 1.00 68.75 83 PRO A N 1
ATOM 644 C CA . PRO A 1 83 ? 13.404 12.707 -7.100 1.00 68.75 83 PRO A CA 1
ATOM 645 C C . PRO A 1 83 ? 13.324 13.352 -8.488 1.00 68.75 83 PRO A C 1
ATOM 647 O O . PRO A 1 83 ? 12.236 13.719 -8.928 1.00 68.75 83 PRO A O 1
ATOM 650 N N . SER A 1 84 ? 14.454 13.484 -9.191 1.00 67.19 84 SER A N 1
ATOM 651 C CA . SER A 1 84 ? 14.513 14.038 -10.541 1.00 67.19 84 SER A CA 1
ATOM 652 C C . SER A 1 84 ? 14.841 12.951 -11.572 1.00 67.19 84 SER A C 1
ATOM 654 O O . SER A 1 84 ? 15.889 12.301 -11.481 1.00 67.19 84 SER A O 1
ATOM 656 N N . PRO A 1 85 ? 13.991 12.747 -12.595 1.00 62.56 85 PRO A N 1
ATOM 657 C CA . PRO A 1 85 ? 14.399 11.965 -13.747 1.00 62.56 85 PRO A CA 1
ATOM 658 C C . PRO A 1 85 ? 15.498 12.734 -14.486 1.00 62.56 85 PRO A C 1
ATOM 660 O O . PRO A 1 85 ? 15.391 13.942 -14.708 1.00 62.56 85 PRO A O 1
ATOM 663 N N . LYS A 1 86 ? 16.560 12.035 -14.900 1.00 64.75 86 LYS A N 1
ATOM 664 C CA . LYS A 1 86 ? 17.480 12.590 -15.899 1.00 64.75 86 LYS A CA 1
ATOM 665 C C . LYS A 1 86 ? 16.650 12.924 -17.133 1.00 64.75 86 LYS A C 1
ATOM 667 O O . LYS A 1 86 ? 15.904 12.064 -17.600 1.00 64.75 86 LYS A O 1
ATOM 672 N N . THR A 1 87 ? 16.768 14.145 -17.646 1.00 66.12 87 THR A N 1
ATOM 673 C CA . THR A 1 87 ? 16.048 14.566 -18.848 1.00 66.12 87 THR A CA 1
ATOM 674 C C . THR A 1 87 ? 16.343 13.555 -19.959 1.00 66.12 87 THR A C 1
ATOM 676 O O . THR A 1 87 ? 17.519 13.373 -20.300 1.00 66.12 87 THR A O 1
ATOM 679 N N . PRO A 1 88 ? 15.333 12.834 -20.481 1.00 68.62 88 PRO A N 1
ATOM 680 C CA . PRO A 1 88 ? 15.581 11.846 -21.514 1.00 68.62 88 PRO A CA 1
ATOM 681 C C . PRO A 1 88 ? 16.132 12.562 -22.743 1.00 68.62 88 PRO A C 1
ATOM 683 O O . PRO A 1 88 ? 15.691 13.661 -23.088 1.00 68.62 88 PRO A O 1
ATOM 686 N N . LYS A 1 89 ? 17.117 11.948 -23.404 1.00 79.31 89 LYS A N 1
ATOM 687 C CA . LYS A 1 89 ? 17.625 12.487 -24.663 1.00 79.31 89 LYS A CA 1
ATOM 688 C C . LYS A 1 89 ? 16.462 12.489 -25.666 1.00 79.31 89 LYS A C 1
ATOM 690 O O . LYS A 1 89 ? 15.874 11.425 -25.869 1.00 79.31 89 LYS A O 1
ATOM 695 N N . PRO A 1 90 ? 16.123 13.631 -26.288 1.00 76.62 90 PRO A N 1
ATOM 696 C CA . PRO A 1 90 ? 15.072 13.671 -27.291 1.00 76.62 90 PRO A CA 1
ATOM 697 C C . PRO A 1 90 ? 15.392 12.686 -28.418 1.00 76.62 90 PRO A C 1
ATOM 699 O O . PRO A 1 90 ? 16.489 12.712 -28.981 1.00 76.62 90 PRO A O 1
ATOM 702 N N . VAL A 1 91 ? 14.442 11.811 -28.739 1.00 76.81 91 VAL A N 1
ATOM 703 C CA . VAL A 1 91 ? 14.503 10.951 -29.924 1.00 76.81 91 VAL A CA 1
ATOM 704 C C . VAL A 1 91 ? 13.546 11.531 -30.957 1.00 76.81 91 VAL A C 1
ATOM 706 O O . VAL A 1 91 ? 12.337 11.521 -30.766 1.00 76.81 91 VAL A O 1
ATOM 709 N N . HIS A 1 92 ? 14.098 12.115 -32.021 1.00 71.62 92 HIS A N 1
ATOM 710 C CA . HIS A 1 92 ? 13.347 12.712 -33.136 1.00 71.62 92 HIS A CA 1
ATOM 711 C C . HIS A 1 92 ? 12.342 13.833 -32.786 1.00 71.62 92 HIS A C 1
ATOM 713 O O . HIS A 1 92 ? 11.508 14.171 -33.621 1.00 71.62 92 HIS A O 1
ATOM 719 N N . ALA A 1 93 ? 12.422 14.443 -31.600 1.00 69.44 93 ALA A N 1
ATOM 720 C CA . ALA A 1 93 ? 11.612 15.609 -31.245 1.00 69.44 93 ALA A CA 1
ATOM 721 C C . ALA A 1 93 ? 12.396 16.910 -31.489 1.00 69.44 93 ALA A C 1
ATOM 723 O O . ALA A 1 93 ? 13.556 17.012 -31.084 1.00 69.44 93 ALA A O 1
ATOM 724 N N . ALA A 1 94 ? 11.764 17.890 -32.144 1.00 69.38 94 ALA A N 1
ATOM 725 C CA . ALA A 1 94 ? 12.284 19.254 -32.241 1.00 69.38 94 ALA A CA 1
ATOM 726 C C . ALA A 1 94 ? 12.216 19.955 -30.874 1.00 69.38 94 ALA A C 1
ATOM 728 O O . ALA A 1 94 ? 11.414 19.574 -30.013 1.00 69.38 94 ALA A O 1
ATOM 729 N N . SER A 1 95 ? 13.057 20.969 -30.660 1.00 67.75 95 SER A N 1
ATOM 730 C CA . SER A 1 95 ? 13.036 21.723 -29.405 1.00 67.75 95 SER A CA 1
ATOM 731 C C . SER A 1 95 ? 11.741 22.543 -29.323 1.00 67.75 95 SER A C 1
ATOM 733 O O . SER A 1 95 ? 11.329 23.115 -30.335 1.00 67.75 95 SER A O 1
ATOM 735 N N . PRO A 1 96 ? 11.082 22.647 -28.151 1.00 57.03 96 PRO A N 1
ATOM 736 C CA . PRO A 1 96 ? 9.945 23.548 -27.997 1.00 57.03 96 PRO A CA 1
ATOM 737 C C . PRO A 1 96 ? 10.453 24.984 -28.193 1.00 57.03 96 PRO A C 1
ATOM 739 O O . PRO A 1 96 ? 11.144 25.520 -27.330 1.00 57.03 96 PRO A O 1
ATOM 742 N N . GLY A 1 97 ? 10.187 25.569 -29.361 1.00 59.75 97 GLY A N 1
ATOM 743 C CA . GLY A 1 97 ? 10.751 26.856 -29.784 1.00 59.75 97 GLY A CA 1
ATOM 744 C C . GLY A 1 97 ? 11.133 26.915 -31.264 1.00 59.75 97 GLY A C 1
ATOM 745 O O . GLY A 1 97 ? 11.252 28.009 -31.803 1.00 59.75 97 GLY A O 1
ATOM 746 N N . ASP A 1 98 ? 11.255 25.765 -31.929 1.00 58.56 98 ASP A N 1
ATOM 747 C CA . ASP A 1 98 ? 11.450 25.690 -33.377 1.00 58.56 98 ASP A CA 1
ATOM 748 C C . ASP A 1 98 ? 10.073 25.680 -34.080 1.00 58.56 98 ASP A C 1
ATOM 750 O O . ASP A 1 98 ? 9.570 24.636 -34.501 1.00 58.56 98 ASP A O 1
ATOM 754 N N . SER A 1 99 ? 9.385 26.825 -34.131 1.00 52.22 99 SER A N 1
ATOM 755 C CA . SER A 1 99 ? 8.185 27.057 -34.961 1.00 52.22 99 SER A CA 1
ATOM 756 C C . SER A 1 99 ? 8.166 28.476 -35.503 1.00 52.22 99 SER A C 1
ATOM 758 O O . SER A 1 99 ? 8.480 29.400 -34.722 1.00 52.22 99 SER A O 1
#

Solvent-accessible surface area (backbone atoms only — not comparable to full-atom values): 6648 Å² total; per-residue (Å²): 103,69,65,94,84,45,82,56,85,84,89,76,83,79,59,24,65,67,60,23,51,53,51,53,56,52,47,26,65,76,71,73,48,85,64,80,77,44,73,62,52,61,51,49,52,51,52,51,54,53,37,51,57,50,17,68,76,68,75,44,91,60,88,74,74,93,71,83,75,74,76,76,87,54,80,87,72,72,60,90,26,66,72,67,78,77,80,73,79,76,78,95,60,78,63,97,78,82,121

Mean predicted aligned error: 10.87 Å

Foldseek 3Di:
DDDPNDDDDDDDADFDPVVLVVVQVVVCVVVVHADPPHVLVVVVVVVVVVQVVVCVVVVHHDDDDDRPCPDHDDPVSDDGHHPDDDDDDDDPDDDPPPD